Protein AF-A0AAV5HIR1-F1 (afdb_monomer_lite)

pLDDT: mean 91.17, std 4.65, range [59.38, 96.5]

Radius of gyration: 20.29 Å; chains: 1; bounding box: 47×32×54 Å

Foldseek 3Di:
DKKFFCDQPVVPPVQRGHRRIFDWPPPWDADPVGNVFIWTWTDGPNDIDTDTPVRMDDPDPVVVVVVVVVVVVVLVVLLVQLVQFPAWEFAAEPVRQTQFIWGHHPPDPATDTPDRDRVVRVVVVVVCVVSVRDYHYDYNVCRNVD

Secondary structure (DSSP, 8-state):
-EEEESS--TTT-TT--TT-EEEE----EEETTEEEEEEEEEEETTEEEEEEGGGEEE--HHHHHHHHHHHHHHHHHHHHHHHH-SEEEEEE-TTS-EEEEEEE-TT-SSPEEEE-SHHHHHHHHHHHHHHT--EEEEEGGGTT--

Sequence (146 aa):
MKVRLTVDLTSYNPYFTKDAVGESTMHEYHRDNQPWRTYVDVRIEGKTLPVGLEGVECLDEDYIRMKKLEKKIEEKELVRQLKEADTVIHAVGPAGGNKGIYVTYPWEERPELVASDNQKCTEILELCIKKKVKVTQIQYKDLYSR

Structure (mmCIF, N/CA/C/O backbone):
data_AF-A0AAV5HIR1-F1
#
_entry.id   AF-A0AAV5HIR1-F1
#
loop_
_atom_site.group_PDB
_atom_site.id
_atom_site.type_symbol
_atom_site.label_atom_id
_atom_site.label_alt_id
_atom_site.label_comp_id
_atom_site.label_asym_id
_atom_site.label_entity_id
_atom_site.label_seq_id
_atom_site.pdbx_PDB_ins_code
_atom_site.Cartn_x
_atom_site.Cartn_y
_atom_site.Cartn_z
_atom_site.occupancy
_atom_site.B_iso_or_equiv
_atom_site.auth_seq_id
_atom_site.auth_comp_id
_atom_site.auth_asym_id
_atom_site.auth_atom_id
_atom_site.pdbx_PDB_model_num
ATOM 1 N N . MET A 1 1 ? 2.987 1.887 -23.587 1.00 91.31 1 MET A N 1
ATOM 2 C CA . MET A 1 1 ? 3.323 3.087 -22.791 1.00 91.31 1 MET A CA 1
ATOM 3 C C . MET A 1 1 ? 4.825 3.259 -22.756 1.00 91.31 1 MET A C 1
ATOM 5 O O . MET A 1 1 ? 5.536 2.260 -22.719 1.00 91.31 1 MET A O 1
ATOM 9 N N . LYS A 1 2 ? 5.302 4.504 -22.794 1.00 94.06 2 LYS A N 1
ATOM 10 C CA . LYS A 1 2 ? 6.733 4.809 -22.732 1.00 94.06 2 LYS A CA 1
ATOM 11 C C . LYS A 1 2 ? 7.216 4.697 -21.288 1.00 94.06 2 LYS A C 1
ATOM 13 O O . LYS A 1 2 ? 6.572 5.231 -20.386 1.00 94.06 2 LYS A O 1
ATOM 18 N N . VAL A 1 3 ? 8.326 4.007 -21.070 1.00 94.38 3 VAL A N 1
ATOM 19 C CA . VAL A 1 3 ? 8.889 3.779 -19.734 1.00 94.38 3 VAL A CA 1
ATOM 20 C C . VAL A 1 3 ? 10.385 4.059 -19.716 1.00 94.38 3 VAL A C 1
ATOM 22 O O . VAL A 1 3 ? 11.051 3.918 -20.740 1.00 94.38 3 VAL A O 1
ATOM 25 N N . ARG A 1 4 ? 10.907 4.443 -18.554 1.00 95.56 4 ARG A N 1
ATOM 26 C CA . ARG A 1 4 ? 12.330 4.630 -18.273 1.00 95.56 4 ARG A CA 1
ATOM 27 C C . ARG A 1 4 ? 12.779 3.620 -17.224 1.00 95.56 4 ARG A C 1
ATOM 29 O O . ARG A 1 4 ? 12.107 3.446 -16.210 1.00 95.56 4 ARG A O 1
ATOM 36 N N . LEU A 1 5 ? 13.921 2.980 -17.445 1.00 95.19 5 LEU A N 1
ATOM 37 C CA . LEU A 1 5 ? 14.543 2.128 -16.434 1.00 95.19 5 LEU A CA 1
ATOM 38 C C . LEU A 1 5 ? 15.200 2.979 -15.348 1.00 95.19 5 LEU A C 1
ATOM 40 O O . LEU A 1 5 ? 16.009 3.855 -15.643 1.00 95.19 5 LEU A O 1
ATOM 44 N N . THR A 1 6 ? 14.903 2.692 -14.084 1.00 95.25 6 THR A N 1
ATOM 45 C CA . THR A 1 6 ? 15.574 3.326 -12.934 1.00 95.25 6 THR A CA 1
ATOM 46 C C . THR A 1 6 ? 16.764 2.501 -12.430 1.00 95.25 6 THR A C 1
ATOM 48 O O . THR A 1 6 ? 17.580 2.993 -11.645 1.00 95.25 6 THR A O 1
ATOM 51 N N . VAL A 1 7 ? 16.895 1.265 -12.921 1.00 93.06 7 VAL A N 1
ATOM 52 C CA . VAL A 1 7 ? 17.931 0.286 -12.572 1.00 93.06 7 VAL A CA 1
ATOM 53 C C . VAL A 1 7 ? 18.778 -0.087 -13.788 1.00 93.06 7 VAL A C 1
ATOM 55 O O . VAL A 1 7 ? 18.310 -0.016 -14.922 1.00 93.06 7 VAL A O 1
ATOM 58 N N . ASP A 1 8 ? 20.021 -0.500 -13.546 1.00 93.94 8 ASP A N 1
ATOM 59 C CA . ASP A 1 8 ? 20.912 -1.018 -14.586 1.00 93.94 8 ASP A CA 1
ATOM 60 C C . ASP A 1 8 ? 20.805 -2.548 -14.663 1.00 93.94 8 ASP A C 1
ATOM 62 O O . ASP A 1 8 ? 21.009 -3.240 -13.662 1.00 93.94 8 ASP A O 1
ATOM 66 N N . LEU A 1 9 ? 20.470 -3.072 -15.844 1.00 92.56 9 LEU A N 1
ATOM 67 C CA . LEU A 1 9 ? 20.321 -4.505 -16.115 1.00 92.56 9 LEU A CA 1
ATOM 68 C C . LEU A 1 9 ? 21.256 -4.978 -17.238 1.00 92.56 9 LEU A C 1
ATOM 70 O O . LEU A 1 9 ? 21.011 -6.016 -17.859 1.00 92.56 9 LEU A O 1
ATOM 74 N N . THR A 1 10 ? 22.352 -4.255 -17.482 1.00 92.69 10 THR A N 1
ATOM 75 C CA . THR A 1 10 ? 23.345 -4.591 -18.517 1.00 92.69 10 THR A CA 1
ATOM 76 C C . THR A 1 10 ? 23.992 -5.957 -18.328 1.00 92.69 10 THR A C 1
ATOM 78 O O . THR A 1 10 ? 24.376 -6.589 -19.311 1.00 92.69 10 THR A O 1
ATOM 81 N N . SER A 1 11 ? 24.042 -6.462 -17.092 1.00 91.75 11 SER A N 1
ATOM 82 C CA . SER A 1 11 ? 24.480 -7.828 -16.784 1.00 91.75 11 SER A CA 1
ATOM 83 C C . SER A 1 11 ? 23.604 -8.910 -17.427 1.00 91.75 11 SER A C 1
ATOM 85 O O . SER A 1 11 ? 24.081 -10.021 -17.647 1.00 91.75 11 SER A O 1
ATOM 87 N N . TYR A 1 12 ? 22.347 -8.592 -17.752 1.00 89.06 12 TYR A N 1
ATOM 88 C CA . TYR A 1 12 ? 21.413 -9.482 -18.443 1.00 89.06 12 TYR A CA 1
ATOM 89 C C . TYR A 1 12 ? 21.286 -9.148 -19.929 1.00 89.06 12 TYR A C 1
ATOM 91 O O . TYR A 1 12 ? 21.189 -10.052 -20.760 1.00 89.06 12 TYR A O 1
ATOM 99 N N . ASN A 1 13 ? 21.251 -7.859 -20.280 1.00 90.00 13 ASN A N 1
ATOM 100 C CA . ASN A 1 13 ? 21.160 -7.415 -21.666 1.00 90.00 13 ASN A CA 1
ATOM 101 C C . ASN A 1 13 ? 21.761 -6.009 -21.840 1.00 90.00 13 ASN A C 1
ATOM 103 O O . ASN A 1 13 ? 21.311 -5.082 -21.166 1.00 90.00 13 ASN A O 1
ATOM 107 N N . PRO A 1 14 ? 22.702 -5.809 -22.783 1.00 92.44 14 PRO A N 1
ATOM 108 C CA . PRO A 1 14 ? 23.402 -4.534 -22.956 1.00 92.44 14 PRO A CA 1
ATOM 109 C C . PRO A 1 14 ? 22.491 -3.353 -23.325 1.00 92.44 14 PRO A C 1
ATOM 111 O O . PRO A 1 14 ? 22.881 -2.213 -23.106 1.00 92.44 14 PRO A O 1
ATOM 114 N N . TYR A 1 15 ? 21.287 -3.595 -23.858 1.00 90.50 15 TYR A N 1
ATOM 115 C CA . TYR A 1 15 ? 20.332 -2.532 -24.198 1.00 90.50 15 TYR A CA 1
ATOM 116 C C . TYR A 1 15 ? 19.540 -2.001 -22.992 1.00 90.50 15 TYR A C 1
ATOM 118 O O . TYR A 1 15 ? 18.861 -0.986 -23.104 1.00 90.50 15 TYR A O 1
ATOM 126 N N . PHE A 1 16 ? 19.610 -2.668 -21.837 1.00 94.00 16 PHE A N 1
ATOM 127 C CA . PHE A 1 16 ? 18.849 -2.319 -20.634 1.00 94.00 16 PHE A CA 1
ATOM 128 C C . PHE A 1 16 ? 19.732 -1.580 -19.625 1.00 94.00 16 PHE A C 1
ATOM 130 O O . PHE A 1 16 ? 19.894 -1.996 -18.477 1.00 94.00 16 PHE A O 1
ATOM 137 N N . THR A 1 17 ? 20.336 -0.481 -20.072 1.00 94.44 17 THR A N 1
ATOM 138 C CA . THR A 1 17 ? 21.088 0.424 -19.199 1.00 94.44 17 THR A CA 1
ATOM 139 C C . THR A 1 17 ? 20.137 1.213 -18.308 1.00 94.44 17 THR A C 1
ATOM 141 O O . THR A 1 17 ? 18.974 1.439 -18.657 1.00 94.44 17 THR A O 1
ATOM 144 N N . LYS A 1 18 ? 20.641 1.710 -17.178 1.00 94.81 18 LYS A N 1
ATOM 145 C CA . LYS A 1 18 ? 19.906 2.719 -16.411 1.00 94.81 18 LYS A CA 1
ATOM 146 C C . LYS A 1 18 ? 19.541 3.906 -17.315 1.00 94.81 18 LYS A C 1
ATOM 148 O O . LYS A 1 18 ? 20.293 4.245 -18.227 1.00 94.81 18 LYS A O 1
ATOM 153 N N . ASP A 1 19 ? 18.371 4.492 -17.083 1.00 95.50 19 ASP A N 1
ATOM 154 C CA . ASP A 1 19 ? 17.783 5.589 -17.857 1.00 95.50 19 ASP A CA 1
ATOM 155 C C . ASP A 1 19 ? 17.418 5.241 -19.311 1.00 95.50 19 ASP A C 1
ATOM 157 O O . ASP A 1 19 ? 16.889 6.096 -20.027 1.00 95.50 19 ASP A O 1
ATOM 161 N N . ALA A 1 20 ? 17.618 3.989 -19.747 1.00 94.94 20 ALA A N 1
ATOM 162 C CA . ALA A 1 20 ? 17.155 3.544 -21.052 1.00 94.94 20 ALA A CA 1
ATOM 163 C C . ALA A 1 20 ? 15.632 3.651 -21.139 1.00 94.94 20 ALA A C 1
ATOM 165 O O . ALA A 1 20 ? 14.895 3.373 -20.186 1.00 94.94 20 ALA A O 1
ATOM 166 N N . VAL A 1 21 ? 15.172 4.065 -22.313 1.00 95.56 21 VAL A N 1
ATOM 167 C CA . VAL A 1 21 ? 13.766 4.320 -22.582 1.00 95.56 21 VAL A CA 1
ATOM 168 C C . VAL A 1 21 ? 13.235 3.241 -23.506 1.00 95.56 21 VAL A C 1
ATOM 170 O O . VAL A 1 21 ? 13.806 2.975 -24.560 1.00 95.56 21 VAL A O 1
ATOM 173 N N . GLY A 1 22 ? 12.121 2.644 -23.107 1.00 94.12 22 GLY A N 1
ATOM 174 C CA . GLY A 1 22 ? 11.471 1.573 -23.839 1.00 94.12 22 GLY A CA 1
ATOM 175 C C . GLY A 1 22 ? 9.961 1.684 -23.813 1.00 94.12 22 GLY A C 1
ATOM 176 O O . GLY A 1 22 ? 9.377 2.719 -23.478 1.00 94.12 22 GLY A O 1
ATOM 177 N N . GLU A 1 23 ? 9.330 0.568 -24.140 1.00 95.12 23 GLU A N 1
ATOM 178 C CA . GLU A 1 23 ? 7.888 0.408 -24.142 1.00 95.12 23 GLU A CA 1
ATOM 179 C C . GLU A 1 23 ? 7.471 -0.691 -23.168 1.00 95.12 23 GLU A C 1
ATOM 181 O O . GLU A 1 23 ? 8.095 -1.745 -23.090 1.00 95.12 23 GLU A O 1
ATOM 186 N N . SER A 1 24 ? 6.381 -0.470 -22.446 1.00 93.69 24 SER A N 1
ATOM 187 C CA . SER A 1 24 ? 5.728 -1.493 -21.634 1.00 93.69 24 SER A CA 1
ATOM 188 C C . SER A 1 24 ? 4.214 -1.364 -21.741 1.00 93.69 24 SER A C 1
ATOM 190 O O . SER A 1 24 ? 3.674 -0.275 -21.966 1.00 93.69 24 SER A O 1
ATOM 192 N N . THR A 1 25 ? 3.511 -2.479 -21.569 1.00 88.00 25 THR A N 1
ATOM 193 C CA . THR A 1 25 ? 2.060 -2.494 -21.345 1.00 88.00 25 THR A CA 1
ATOM 194 C C . THR A 1 25 ? 1.698 -2.139 -19.905 1.00 88.00 25 THR A C 1
ATOM 196 O O . THR A 1 25 ? 0.517 -1.977 -19.622 1.00 88.00 25 THR A O 1
ATOM 199 N N . MET A 1 26 ? 2.689 -2.014 -19.007 1.00 90.06 26 MET A N 1
ATOM 200 C CA . MET A 1 26 ? 2.512 -1.859 -17.556 1.00 90.06 26 MET A CA 1
ATOM 201 C C . MET A 1 26 ? 1.552 -2.894 -16.951 1.00 90.06 26 MET A C 1
ATOM 203 O O . MET A 1 26 ? 0.904 -2.638 -15.941 1.00 90.06 26 MET A O 1
ATOM 207 N N . HIS A 1 27 ? 1.443 -4.067 -17.577 1.00 90.81 27 HIS A N 1
ATOM 208 C CA . HIS A 1 27 ? 0.677 -5.169 -17.022 1.00 90.81 27 HIS A CA 1
ATOM 209 C C . HIS A 1 27 ? 1.498 -5.821 -15.910 1.00 90.81 27 HIS A C 1
ATOM 211 O O . HIS A 1 27 ? 2.482 -6.509 -16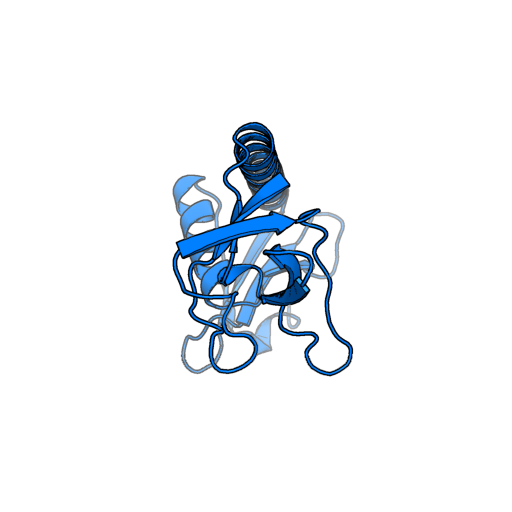.181 1.00 90.81 27 HIS A O 1
ATOM 217 N N . GLU A 1 28 ? 1.116 -5.534 -14.669 1.00 92.06 28 GLU A N 1
ATOM 218 C CA . GLU A 1 28 ? 1.755 -6.051 -13.464 1.00 92.06 28 GLU A CA 1
ATOM 219 C C . GLU A 1 28 ? 1.484 -7.553 -13.312 1.00 92.06 28 GLU A C 1
ATOM 221 O O . GLU A 1 28 ? 0.337 -7.995 -13.386 1.00 92.06 28 GLU A O 1
ATOM 226 N N . TYR A 1 29 ? 2.534 -8.344 -13.083 1.00 91.69 29 TYR A N 1
ATOM 227 C CA . TYR A 1 29 ? 2.407 -9.780 -12.843 1.00 91.69 29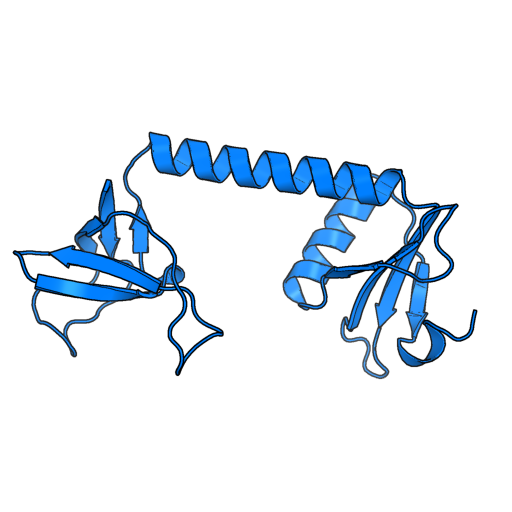 TYR A CA 1
ATOM 228 C C . TYR A 1 29 ? 3.407 -10.294 -11.804 1.00 91.69 29 TYR A C 1
ATOM 230 O O . TYR A 1 29 ? 4.462 -9.704 -11.566 1.00 91.69 29 TYR A O 1
ATOM 238 N N . HIS A 1 30 ? 3.083 -11.436 -11.201 1.00 91.12 30 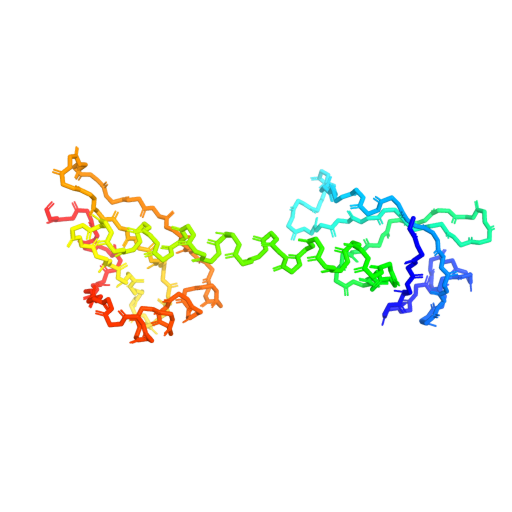HIS A N 1
ATOM 239 C CA . HIS A 1 30 ? 3.971 -12.168 -10.301 1.00 91.12 30 HIS A CA 1
ATOM 240 C C . HIS A 1 30 ? 4.535 -13.403 -10.998 1.00 91.12 30 HIS A C 1
ATOM 242 O O . HIS A 1 30 ? 3.893 -13.994 -11.864 1.00 91.12 30 HIS A O 1
ATOM 248 N N . ARG A 1 31 ? 5.749 -13.800 -10.616 1.00 86.75 31 ARG A N 1
ATOM 249 C CA . ARG A 1 31 ? 6.386 -15.030 -11.102 1.00 86.75 31 ARG A CA 1
ATOM 250 C C . ARG A 1 31 ? 6.245 -16.120 -10.059 1.00 86.75 31 ARG A C 1
ATOM 252 O O . ARG A 1 31 ? 6.456 -15.850 -8.879 1.00 86.75 31 ARG A O 1
ATOM 259 N N . ASP A 1 32 ? 6.007 -17.350 -10.499 1.00 83.44 32 ASP A N 1
ATOM 260 C CA . ASP A 1 32 ? 5.808 -18.500 -9.606 1.00 83.44 32 ASP A CA 1
ATOM 261 C C . ASP A 1 32 ? 6.966 -18.701 -8.615 1.00 83.44 32 ASP A C 1
ATOM 263 O O . ASP A 1 32 ? 6.757 -19.048 -7.456 1.00 83.44 32 ASP A O 1
ATOM 267 N N . ASN A 1 33 ? 8.202 -18.434 -9.047 1.00 83.69 33 ASN A N 1
ATOM 268 C CA . ASN A 1 33 ? 9.404 -18.568 -8.222 1.00 83.69 33 ASN A CA 1
ATOM 269 C C . ASN A 1 33 ? 9.749 -17.318 -7.391 1.00 83.69 33 ASN A C 1
ATOM 271 O O . ASN A 1 33 ? 10.699 -17.364 -6.609 1.00 83.69 33 ASN A O 1
ATOM 275 N N . GLN A 1 34 ? 9.027 -16.206 -7.567 1.00 81.25 34 GLN A N 1
ATOM 276 C CA . GLN A 1 34 ? 9.239 -14.936 -6.861 1.00 81.25 34 GLN A CA 1
ATOM 277 C C . GLN A 1 34 ? 7.909 -14.184 -6.640 1.00 81.25 34 GLN A C 1
ATOM 279 O O . GLN A 1 34 ? 7.755 -13.052 -7.108 1.00 81.25 34 GLN A O 1
ATOM 284 N N . PRO A 1 35 ? 6.938 -14.769 -5.912 1.00 81.19 35 PRO A N 1
ATOM 285 C CA . PRO A 1 35 ? 5.606 -14.180 -5.744 1.00 81.19 35 PRO A CA 1
ATOM 286 C C . PRO A 1 35 ? 5.603 -12.878 -4.930 1.00 81.19 35 PRO A C 1
ATOM 288 O O . PRO A 1 35 ? 4.658 -12.105 -5.000 1.00 81.19 35 PRO A O 1
ATOM 291 N N . TRP A 1 36 ? 6.666 -12.604 -4.170 1.00 80.31 36 TRP A N 1
ATOM 292 C CA . TRP A 1 36 ? 6.814 -11.376 -3.380 1.00 80.31 36 TRP A CA 1
ATOM 293 C C . TRP A 1 36 ? 7.305 -10.167 -4.196 1.00 80.31 36 TRP A C 1
ATOM 295 O O . TRP A 1 36 ? 7.503 -9.097 -3.624 1.00 80.31 36 TRP A O 1
ATOM 305 N N . ARG A 1 37 ? 7.554 -10.321 -5.504 1.00 83.31 37 ARG A N 1
ATOM 306 C CA . ARG A 1 37 ? 7.934 -9.224 -6.407 1.00 83.31 37 ARG A CA 1
ATOM 307 C C . ARG A 1 37 ? 6.930 -9.085 -7.539 1.00 83.31 37 ARG A C 1
ATOM 309 O O . ARG A 1 37 ? 6.480 -10.085 -8.098 1.00 83.31 37 ARG A O 1
ATOM 316 N N . THR A 1 38 ? 6.619 -7.842 -7.880 1.00 90.81 38 THR A N 1
ATOM 317 C CA . THR A 1 38 ? 5.776 -7.490 -9.023 1.00 90.81 38 THR A CA 1
ATOM 318 C C . THR A 1 38 ? 6.666 -7.120 -10.197 1.00 90.81 38 THR A C 1
ATOM 320 O O . THR A 1 38 ? 7.609 -6.348 -10.039 1.00 90.81 38 THR A O 1
ATOM 323 N N . TYR A 1 39 ? 6.368 -7.664 -11.368 1.00 93.12 39 TYR A N 1
ATOM 324 C CA . TYR A 1 39 ? 7.114 -7.454 -12.599 1.00 93.12 39 TYR A CA 1
ATOM 325 C C . TYR A 1 39 ? 6.250 -6.787 -13.660 1.00 93.12 39 TYR A C 1
ATOM 327 O O . TYR A 1 39 ? 5.032 -6.947 -13.681 1.00 93.12 39 TYR A O 1
ATOM 335 N N . VAL A 1 40 ? 6.911 -6.082 -14.571 1.00 94.56 40 VAL A N 1
ATOM 336 C CA . VAL A 1 40 ? 6.357 -5.629 -15.846 1.00 94.56 40 VAL A CA 1
ATOM 337 C C . VAL A 1 40 ? 7.326 -6.000 -16.962 1.00 94.56 40 VAL A C 1
ATOM 339 O O . VAL A 1 40 ? 8.545 -5.998 -16.774 1.00 94.56 40 VAL A O 1
ATOM 342 N N . ASP A 1 41 ? 6.799 -6.311 -18.140 1.00 95.56 41 ASP A N 1
ATOM 343 C CA . ASP A 1 41 ? 7.641 -6.564 -19.306 1.00 95.56 41 ASP A CA 1
ATOM 344 C C . ASP A 1 41 ? 8.013 -5.242 -19.979 1.00 95.56 41 ASP A C 1
ATOM 346 O O . ASP A 1 41 ? 7.142 -4.452 -20.355 1.00 95.56 41 ASP A O 1
ATOM 350 N N . VAL A 1 42 ? 9.314 -5.002 -20.136 1.00 95.56 42 VAL A N 1
ATOM 351 C CA . VAL A 1 42 ? 9.869 -3.811 -20.784 1.00 95.56 42 VAL A CA 1
ATOM 352 C C . VAL A 1 42 ? 10.550 -4.219 -22.080 1.00 95.56 42 VAL A C 1
ATOM 354 O O . VAL A 1 42 ? 11.396 -5.114 -22.097 1.00 95.56 42 VAL A O 1
ATOM 357 N N . ARG A 1 43 ? 10.195 -3.544 -23.171 1.00 96.12 43 ARG A N 1
ATOM 358 C CA . ARG A 1 43 ? 10.766 -3.729 -24.499 1.00 96.12 43 ARG A CA 1
ATOM 359 C C . ARG A 1 43 ? 11.673 -2.559 -24.866 1.00 96.12 43 ARG A C 1
ATOM 361 O O . ARG A 1 43 ? 11.216 -1.421 -24.914 1.00 96.12 43 ARG A O 1
ATOM 368 N N . ILE A 1 44 ? 12.932 -2.849 -25.174 1.00 94.75 44 ILE A N 1
ATOM 369 C CA . ILE A 1 44 ? 13.936 -1.890 -25.659 1.00 94.75 44 ILE A CA 1
ATOM 370 C C . ILE A 1 44 ? 14.633 -2.531 -26.860 1.00 94.75 44 ILE A C 1
ATOM 372 O O . ILE A 1 44 ? 15.033 -3.692 -26.783 1.00 94.75 44 ILE A O 1
ATOM 376 N N . GLU A 1 45 ? 14.736 -1.813 -27.984 1.00 90.06 45 GLU A N 1
ATOM 377 C CA . GLU A 1 45 ? 15.411 -2.296 -29.207 1.00 90.06 45 GLU A CA 1
ATOM 378 C C . GLU A 1 45 ? 14.934 -3.698 -29.663 1.00 90.06 45 GLU A C 1
ATOM 380 O O . GLU A 1 45 ? 15.711 -4.582 -30.025 1.00 90.06 45 GLU A O 1
ATOM 385 N N . GLY A 1 46 ? 13.623 -3.958 -29.568 1.00 89.25 46 GLY A N 1
ATOM 386 C CA . GLY A 1 46 ? 13.014 -5.246 -29.935 1.00 89.25 46 GLY A CA 1
ATOM 387 C C . GLY A 1 46 ? 13.290 -6.408 -28.967 1.00 89.25 46 GLY A C 1
ATOM 388 O O . GLY A 1 46 ? 12.733 -7.494 -29.138 1.00 89.25 46 GLY A O 1
ATOM 389 N N . LYS A 1 47 ? 14.097 -6.205 -27.920 1.00 92.50 47 LYS A N 1
ATOM 390 C CA . LYS A 1 47 ? 14.320 -7.169 -26.835 1.00 92.50 47 LYS A CA 1
ATOM 391 C C . LYS A 1 47 ? 13.359 -6.881 -25.691 1.00 92.50 47 LYS A C 1
ATOM 393 O O . LYS A 1 47 ? 13.144 -5.727 -25.352 1.00 92.50 47 LYS A O 1
ATOM 398 N N . THR A 1 48 ? 12.783 -7.925 -25.100 1.00 94.25 48 THR A N 1
ATOM 399 C CA . THR A 1 48 ? 11.864 -7.797 -23.958 1.00 94.25 48 THR A CA 1
ATOM 400 C C . THR A 1 48 ? 12.499 -8.436 -22.733 1.00 94.25 48 THR A C 1
ATOM 402 O O . THR A 1 48 ? 12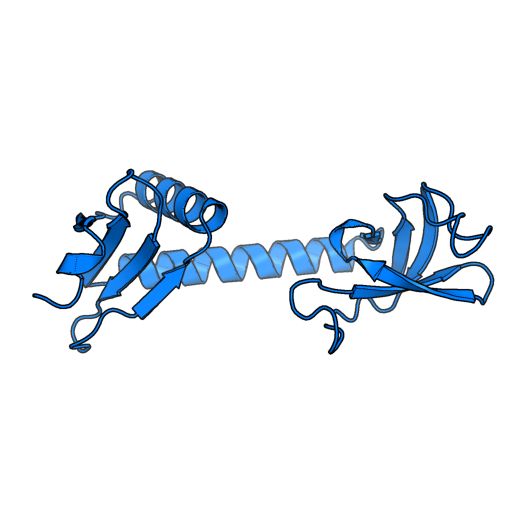.957 -9.575 -22.825 1.00 94.25 48 THR A O 1
ATOM 405 N N . LEU A 1 49 ? 12.530 -7.717 -21.611 1.00 93.00 49 LEU A N 1
ATOM 406 C CA . LEU A 1 49 ? 12.930 -8.261 -20.321 1.00 93.00 49 LEU A CA 1
ATOM 407 C C . LEU A 1 49 ? 11.882 -7.974 -19.247 1.00 93.00 49 LEU A C 1
ATOM 409 O O . LEU A 1 49 ? 11.272 -6.904 -19.245 1.00 93.00 49 LEU A O 1
ATOM 413 N N . PRO A 1 50 ? 11.732 -8.901 -18.295 1.00 93.19 50 PRO A N 1
ATOM 414 C CA . PRO A 1 50 ? 10.999 -8.649 -17.069 1.00 93.19 50 PRO A CA 1
ATOM 415 C C . PRO A 1 50 ? 11.785 -7.704 -16.165 1.00 93.19 50 PRO A C 1
ATOM 417 O O . PRO A 1 50 ? 12.942 -7.965 -15.830 1.00 93.19 50 PRO A O 1
ATOM 420 N N . VAL A 1 51 ? 11.150 -6.632 -15.719 1.00 92.81 51 VAL A N 1
ATOM 421 C CA . VAL A 1 51 ? 11.745 -5.682 -14.779 1.00 92.81 51 VAL A CA 1
ATOM 422 C C . VAL A 1 51 ? 10.826 -5.565 -13.575 1.00 92.81 51 VAL A C 1
ATOM 424 O O . VAL A 1 51 ? 9.606 -5.546 -13.733 1.00 92.81 51 VAL A O 1
ATOM 427 N N . GLY A 1 52 ? 11.398 -5.549 -12.369 1.00 92.00 52 GLY A N 1
ATOM 428 C CA . GLY A 1 52 ? 10.619 -5.278 -11.160 1.00 92.00 52 GLY A CA 1
ATOM 429 C C . GLY A 1 52 ? 9.915 -3.931 -11.305 1.00 92.00 52 GLY A C 1
ATOM 430 O O . GLY A 1 52 ? 10.511 -2.993 -11.834 1.00 92.00 52 GLY A O 1
ATOM 431 N N . LEU A 1 53 ? 8.656 -3.833 -10.883 1.00 91.19 53 LEU A N 1
ATOM 432 C CA . LEU A 1 53 ? 7.852 -2.617 -11.028 1.00 91.19 53 LEU A CA 1
ATOM 433 C C . LEU A 1 53 ? 8.553 -1.396 -10.404 1.00 91.19 53 LEU A C 1
ATOM 435 O O . LEU A 1 53 ? 8.493 -0.300 -10.948 1.00 91.19 53 LEU A O 1
ATOM 439 N N . GLU A 1 54 ? 9.290 -1.598 -9.311 1.00 88.06 54 GLU A N 1
ATOM 440 C CA . GLU A 1 54 ? 10.122 -0.593 -8.643 1.00 88.06 54 GLU A CA 1
ATOM 441 C C . GLU A 1 54 ? 11.294 -0.072 -9.498 1.00 88.06 54 GLU A C 1
ATOM 443 O O . GLU A 1 54 ? 11.805 1.026 -9.271 1.00 88.06 54 GLU A O 1
ATOM 448 N N . GLY A 1 55 ? 11.723 -0.864 -10.481 1.00 90.94 55 GLY A N 1
ATOM 449 C CA . GLY A 1 55 ? 12.811 -0.573 -11.413 1.00 90.94 55 GLY A CA 1
ATOM 450 C C . GLY A 1 55 ? 12.371 0.169 -12.678 1.00 90.94 55 GLY A C 1
ATOM 451 O O . GLY A 1 55 ? 13.193 0.390 -13.572 1.00 90.94 55 GLY A O 1
ATOM 452 N N . VAL A 1 56 ? 11.085 0.517 -12.786 1.00 93.00 56 VAL A N 1
ATOM 453 C CA . VAL A 1 56 ? 10.489 1.112 -13.984 1.00 93.00 56 VAL A CA 1
ATOM 454 C C . VAL A 1 56 ? 9.706 2.364 -13.622 1.00 93.00 56 VAL A C 1
ATOM 456 O O . VAL A 1 56 ? 8.827 2.359 -12.767 1.00 93.00 56 VAL A O 1
ATOM 459 N N . GLU A 1 57 ? 9.978 3.443 -14.339 1.00 92.56 57 GLU A N 1
ATOM 460 C CA . GLU A 1 57 ? 9.207 4.674 -14.267 1.00 92.56 57 GLU A CA 1
ATOM 461 C C . GLU A 1 57 ? 8.386 4.839 -15.544 1.00 92.56 57 GLU A C 1
ATOM 463 O O . GLU A 1 57 ? 8.927 4.918 -16.649 1.00 92.56 57 GLU A O 1
ATOM 468 N N . CYS A 1 58 ? 7.063 4.893 -15.410 1.00 91.25 58 CYS A N 1
ATOM 469 C CA . CYS A 1 58 ? 6.200 5.203 -16.541 1.00 91.25 58 CYS A CA 1
ATOM 470 C C . CYS A 1 58 ? 6.285 6.697 -16.863 1.00 91.25 58 CYS A C 1
ATOM 472 O O . CYS A 1 58 ? 6.160 7.522 -15.964 1.00 91.25 58 CYS A O 1
ATOM 474 N N . LEU A 1 59 ? 6.477 7.037 -18.138 1.00 92.38 59 LEU A N 1
ATOM 475 C CA . LEU A 1 59 ? 6.540 8.421 -18.621 1.00 92.38 59 LEU A CA 1
ATOM 476 C C . LEU A 1 59 ? 5.211 8.893 -19.230 1.00 92.38 59 LEU A C 1
ATOM 478 O O . LEU A 1 59 ? 5.126 10.004 -19.744 1.00 92.38 59 LEU A O 1
ATOM 482 N N . ASP A 1 60 ? 4.192 8.037 -19.221 1.00 88.81 60 ASP A N 1
ATOM 483 C CA . ASP A 1 60 ? 2.864 8.348 -19.734 1.00 88.81 60 ASP A CA 1
ATOM 484 C C . ASP A 1 60 ? 2.066 9.134 -18.681 1.00 88.81 60 ASP A C 1
ATOM 486 O O . ASP A 1 60 ? 1.755 8.624 -17.600 1.00 88.81 60 ASP A O 1
ATOM 490 N N . GLU A 1 61 ? 1.766 10.401 -18.977 1.00 88.75 61 GLU A N 1
ATOM 491 C CA . GLU A 1 61 ? 1.081 11.301 -18.044 1.00 88.75 61 GLU A CA 1
ATOM 492 C C . GLU A 1 61 ? -0.317 10.810 -17.664 1.00 88.75 61 GLU A C 1
ATOM 494 O O . GLU A 1 61 ? -0.737 10.997 -16.518 1.00 88.75 61 GLU A O 1
ATOM 499 N N . ASP A 1 62 ? -1.032 10.165 -18.586 1.00 86.81 62 ASP A N 1
ATOM 500 C CA . ASP A 1 62 ? -2.375 9.659 -18.328 1.00 86.81 62 ASP A CA 1
ATOM 501 C C . ASP A 1 62 ? -2.327 8.422 -17.439 1.00 86.81 62 ASP A C 1
ATOM 503 O O . ASP A 1 62 ? -3.093 8.342 -16.474 1.00 86.81 62 ASP A O 1
ATOM 507 N N . TYR A 1 63 ? -1.360 7.528 -17.655 1.00 85.50 63 TYR A N 1
ATOM 508 C CA . TYR A 1 63 ? -1.103 6.420 -16.734 1.00 85.50 63 TYR A CA 1
ATOM 509 C C . TYR A 1 63 ? -0.730 6.918 -15.330 1.00 85.50 63 TYR A C 1
ATOM 511 O O . TYR A 1 63 ? -1.301 6.468 -14.333 1.00 85.50 63 TYR A O 1
ATOM 519 N N . ILE A 1 64 ? 0.178 7.898 -15.229 1.00 86.94 64 ILE A N 1
ATOM 520 C CA . ILE A 1 64 ? 0.565 8.507 -13.946 1.00 86.94 64 ILE A CA 1
ATOM 521 C C . ILE A 1 64 ? -0.659 9.125 -13.255 1.00 86.94 64 ILE A C 1
ATOM 523 O O . ILE A 1 64 ? -0.848 8.971 -12.043 1.00 86.94 64 ILE A O 1
ATOM 527 N N . ARG A 1 65 ? -1.494 9.850 -14.006 1.00 88.62 65 ARG A N 1
ATOM 528 C CA . ARG A 1 65 ? -2.713 10.491 -13.497 1.00 88.62 65 ARG A CA 1
ATOM 529 C C . ARG A 1 65 ? -3.715 9.454 -13.000 1.00 88.62 65 ARG A C 1
ATOM 531 O O . ARG A 1 65 ? -4.261 9.631 -11.911 1.00 88.62 65 ARG A O 1
ATOM 538 N N . MET A 1 66 ? -3.917 8.381 -13.759 1.00 89.50 66 MET A N 1
ATOM 539 C CA . MET A 1 66 ? -4.790 7.264 -13.411 1.00 89.50 66 MET A CA 1
ATOM 540 C C . MET A 1 66 ? -4.313 6.569 -12.134 1.00 89.50 66 MET A C 1
ATOM 542 O O . MET A 1 66 ? -5.085 6.476 -11.188 1.00 89.50 66 MET A O 1
ATOM 546 N N . LYS A 1 67 ? -3.028 6.208 -12.025 1.00 85.50 67 LYS A N 1
ATOM 547 C CA . LYS A 1 67 ? -2.461 5.598 -10.806 1.00 85.50 67 LYS A CA 1
ATOM 548 C C . LYS A 1 67 ? -2.582 6.505 -9.578 1.00 85.50 67 LYS A C 1
ATOM 550 O O . LYS A 1 67 ? -2.892 6.050 -8.479 1.00 85.50 67 LYS A O 1
ATOM 555 N N . LYS A 1 68 ? -2.399 7.821 -9.749 1.00 89.31 68 LYS A N 1
ATOM 556 C CA . LYS A 1 68 ? -2.660 8.805 -8.680 1.00 89.31 68 LYS A CA 1
ATOM 557 C C . LYS A 1 68 ? -4.136 8.850 -8.283 1.00 89.31 68 LYS A C 1
ATOM 559 O O . LYS A 1 68 ? -4.433 9.104 -7.116 1.00 89.31 68 LYS A O 1
ATOM 564 N N . LEU A 1 69 ? -5.052 8.673 -9.233 1.00 91.62 69 LEU A N 1
ATOM 565 C CA . LEU A 1 69 ? -6.486 8.629 -8.966 1.00 91.62 69 LEU A CA 1
ATOM 566 C C . LEU A 1 69 ? -6.877 7.332 -8.248 1.00 91.62 69 LEU A C 1
ATOM 568 O O . LEU A 1 69 ? -7.573 7.420 -7.243 1.00 91.62 69 LEU A O 1
ATOM 572 N N . GLU A 1 70 ? -6.378 6.179 -8.698 1.00 88.44 70 GLU A N 1
ATOM 573 C CA . GLU A 1 70 ? -6.543 4.873 -8.039 1.00 88.44 70 GLU A CA 1
ATOM 574 C C . GLU A 1 70 ? -6.117 4.957 -6.572 1.00 88.44 70 GLU A C 1
ATOM 576 O O . GLU A 1 70 ? -6.939 4.752 -5.683 1.00 88.44 70 GLU A O 1
ATOM 581 N N . LYS A 1 71 ? -4.893 5.432 -6.304 1.00 88.56 71 LYS A N 1
ATOM 582 C CA . LYS A 1 71 ? -4.392 5.610 -4.933 1.00 88.56 71 LYS A CA 1
ATOM 583 C C . LYS A 1 71 ? -5.278 6.533 -4.086 1.00 88.56 71 LYS A C 1
ATOM 585 O O . LYS A 1 71 ? -5.474 6.301 -2.896 1.00 88.56 71 LYS A O 1
ATOM 590 N N . LYS A 1 72 ? -5.835 7.596 -4.680 1.00 90.50 72 LYS A N 1
ATOM 591 C CA . LYS A 1 72 ? -6.774 8.495 -3.983 1.00 90.50 72 LYS A CA 1
ATOM 592 C C . LYS A 1 72 ? -8.111 7.822 -3.676 1.00 90.50 72 LYS A C 1
ATOM 594 O O . LYS A 1 72 ? -8.729 8.173 -2.674 1.00 90.50 72 LYS A O 1
ATOM 599 N N . ILE A 1 73 ? -8.592 6.942 -4.551 1.00 91.12 73 ILE A N 1
ATOM 600 C CA . ILE A 1 73 ? -9.822 6.175 -4.333 1.00 91.12 73 ILE A CA 1
ATOM 601 C C . ILE A 1 73 ? -9.590 5.162 -3.211 1.00 91.12 73 ILE A C 1
ATOM 603 O O . ILE A 1 73 ? -10.371 5.143 -2.265 1.00 91.12 73 ILE A O 1
ATOM 607 N N . GLU A 1 74 ? -8.482 4.421 -3.258 1.00 89.12 74 GLU A N 1
ATOM 608 C CA . GLU A 1 74 ? -8.077 3.479 -2.208 1.00 89.12 74 GLU A CA 1
ATOM 609 C C . GLU A 1 74 ? -7.950 4.163 -0.841 1.00 89.12 74 GLU A C 1
ATOM 611 O O . GLU A 1 74 ? -8.527 3.697 0.138 1.00 89.12 74 GLU A O 1
ATOM 616 N N . GLU A 1 75 ? -7.272 5.317 -0.762 1.00 89.38 75 GLU A N 1
ATOM 617 C CA . GLU A 1 75 ? -7.154 6.069 0.496 1.00 89.38 75 GLU A CA 1
ATOM 618 C C . GLU A 1 75 ? -8.527 6.526 1.010 1.00 89.38 75 GLU A C 1
ATOM 620 O O . GLU A 1 75 ? -8.805 6.447 2.206 1.00 89.38 75 GLU A O 1
ATOM 625 N N . LYS A 1 76 ? -9.410 7.008 0.125 1.00 90.75 76 LYS A N 1
ATOM 626 C CA . LYS A 1 76 ? -10.764 7.424 0.519 1.00 90.75 76 LYS A CA 1
ATOM 627 C C . LYS A 1 76 ? -11.579 6.259 1.065 1.00 90.75 76 LYS A C 1
ATOM 629 O O . LYS A 1 76 ? -12.272 6.446 2.063 1.00 90.75 76 LYS A O 1
ATOM 634 N N . GLU A 1 77 ? -11.495 5.104 0.419 1.00 91.81 77 GLU A N 1
ATOM 635 C CA . GLU A 1 77 ? -12.208 3.903 0.835 1.00 91.81 77 GLU A CA 1
ATOM 636 C C . GLU A 1 77 ? -11.683 3.386 2.177 1.00 91.81 77 GLU A C 1
ATOM 638 O O . GLU A 1 77 ? -12.468 3.141 3.089 1.00 91.81 77 GLU A O 1
ATOM 643 N N . LEU A 1 78 ? -10.363 3.367 2.370 1.00 92.75 78 LEU A N 1
ATOM 644 C CA . LEU A 1 78 ? -9.758 3.047 3.661 1.00 92.75 78 LEU A CA 1
ATOM 645 C C . LEU A 1 78 ? -10.222 4.010 4.767 1.00 92.75 78 LEU A C 1
ATOM 647 O O . LEU A 1 78 ? -10.591 3.583 5.857 1.00 92.75 78 LEU A O 1
ATOM 651 N N . VAL A 1 79 ? -10.246 5.323 4.508 1.00 92.25 79 VAL A N 1
ATOM 652 C CA . VAL A 1 79 ? -10.743 6.307 5.489 1.00 92.25 79 VAL A CA 1
ATOM 653 C C . VAL A 1 79 ? -12.220 6.087 5.811 1.00 92.25 79 VAL A C 1
ATOM 655 O O . VAL A 1 79 ? -12.626 6.330 6.947 1.00 92.25 79 VAL A O 1
ATOM 658 N N . ARG A 1 80 ? -13.027 5.677 4.827 1.00 92.19 80 ARG A N 1
ATOM 659 C CA . ARG A 1 80 ? -14.440 5.345 5.030 1.00 92.19 80 ARG A CA 1
ATOM 660 C C . ARG A 1 80 ? -14.570 4.148 5.971 1.00 92.19 80 ARG A C 1
ATOM 662 O O . ARG A 1 80 ? -15.196 4.291 7.015 1.00 92.19 80 ARG A O 1
ATOM 669 N N . GLN A 1 81 ? -13.885 3.049 5.664 1.00 91.25 81 GLN A N 1
ATOM 670 C CA . GLN A 1 81 ? -13.840 1.837 6.490 1.00 91.25 81 GLN A CA 1
ATOM 671 C C . GLN A 1 81 ? -13.416 2.137 7.933 1.00 91.25 81 GLN A C 1
ATOM 673 O O . GLN A 1 81 ? -14.126 1.806 8.876 1.00 91.25 81 GLN A O 1
ATOM 678 N N . LEU A 1 82 ? -12.318 2.877 8.118 1.00 94.19 82 LEU A N 1
ATOM 679 C CA . LEU A 1 82 ? -11.812 3.251 9.446 1.00 94.19 82 LEU A CA 1
ATOM 680 C C . LEU A 1 82 ? -12.784 4.119 10.263 1.00 94.19 82 LEU A C 1
ATOM 682 O O . LEU A 1 82 ? -12.689 4.146 11.486 1.00 94.19 82 LEU A O 1
ATOM 686 N N . LYS A 1 83 ? -13.674 4.873 9.607 1.00 90.88 83 LYS A N 1
ATOM 687 C CA . LYS A 1 83 ? -14.686 5.705 10.276 1.00 90.88 83 LYS A CA 1
ATOM 688 C C . LYS A 1 83 ? -15.986 4.963 10.562 1.00 90.88 83 LYS A C 1
ATOM 690 O O . LYS A 1 83 ? -16.682 5.341 11.497 1.00 90.88 83 LYS A O 1
ATOM 695 N N . GLU A 1 84 ? -16.337 4.000 9.718 1.00 92.06 84 GLU A N 1
ATOM 696 C CA . GLU A 1 84 ? -17.518 3.148 9.884 1.00 92.06 84 GLU A CA 1
ATOM 697 C C . GLU A 1 84 ? -17.266 2.014 10.888 1.00 92.06 84 GLU A C 1
ATOM 699 O O . GLU A 1 84 ? -18.214 1.506 11.484 1.00 92.06 84 GLU A O 1
ATOM 704 N N . ALA A 1 85 ? -16.000 1.646 11.101 1.00 93.25 85 ALA A N 1
ATOM 705 C CA . ALA A 1 85 ? -15.594 0.708 12.134 1.00 93.25 85 ALA A CA 1
ATOM 706 C C . ALA A 1 85 ? -15.997 1.209 13.530 1.00 93.25 85 ALA A C 1
ATOM 708 O O . ALA A 1 85 ? -15.728 2.354 13.900 1.00 93.25 85 ALA A O 1
ATOM 709 N N . ASP A 1 86 ? -16.585 0.317 14.325 1.00 91.38 86 ASP A N 1
ATOM 710 C CA . ASP A 1 86 ? -16.891 0.569 15.734 1.00 91.38 86 ASP A CA 1
ATOM 711 C C . ASP A 1 86 ? -15.597 0.684 16.551 1.00 91.38 86 ASP A C 1
ATOM 713 O O . ASP A 1 86 ? -15.419 1.584 17.375 1.00 91.38 86 ASP A O 1
ATOM 717 N N . THR A 1 87 ? -14.637 -0.198 16.258 1.00 92.56 87 THR A N 1
ATOM 718 C CA . THR A 1 87 ? -13.321 -0.187 16.892 1.00 92.56 87 THR A CA 1
ATOM 719 C C . THR A 1 87 ? -12.217 -0.365 15.855 1.00 92.56 87 THR A C 1
ATOM 721 O O . THR A 1 87 ? -12.231 -1.311 15.075 1.00 92.56 87 THR A O 1
ATOM 724 N N . VAL A 1 88 ? -11.206 0.507 15.898 1.00 96.12 88 VAL A N 1
ATOM 725 C CA . VAL A 1 88 ? -9.926 0.314 15.198 1.00 96.12 88 VAL A CA 1
ATOM 726 C C . VAL A 1 88 ? -8.877 -0.136 16.211 1.00 96.12 88 VAL A C 1
ATOM 728 O O . VAL A 1 88 ? -8.668 0.519 17.237 1.00 96.12 88 VAL A O 1
ATOM 731 N N . ILE A 1 89 ? -8.207 -1.251 15.933 1.00 95.75 89 ILE A N 1
ATOM 732 C CA . ILE A 1 89 ? -7.246 -1.903 16.821 1.00 95.75 89 ILE A CA 1
ATOM 733 C C . ILE A 1 89 ? -5.859 -1.896 16.182 1.00 95.75 89 ILE A C 1
ATOM 735 O O . ILE A 1 89 ? -5.661 -2.385 15.073 1.00 95.75 89 ILE A O 1
ATOM 739 N N . HIS A 1 90 ? -4.868 -1.404 16.918 1.00 96.50 90 HIS A N 1
ATOM 740 C CA . HIS A 1 90 ? -3.456 -1.563 16.589 1.00 96.50 90 HIS A CA 1
ATOM 741 C C . HIS A 1 90 ? -2.867 -2.692 17.426 1.00 96.50 90 HIS A C 1
ATOM 743 O O . HIS A 1 90 ? -2.678 -2.562 18.637 1.00 96.50 90 HIS A O 1
ATOM 749 N N . ALA A 1 91 ? -2.592 -3.819 16.777 1.00 95.44 91 ALA A N 1
ATOM 750 C CA . ALA A 1 91 ? -2.004 -4.966 17.440 1.00 95.44 91 ALA A CA 1
ATOM 751 C C . ALA A 1 91 ? -0.473 -4.887 17.386 1.00 95.44 91 ALA A C 1
ATOM 753 O O . ALA A 1 91 ? 0.126 -4.846 16.305 1.00 95.44 91 ALA A O 1
ATOM 754 N N . VAL A 1 92 ? 0.161 -4.906 18.558 1.00 95.56 92 VAL A N 1
ATOM 755 C CA . VAL A 1 92 ? 1.622 -4.856 18.708 1.00 95.56 92 VAL A CA 1
ATOM 756 C C . VAL A 1 92 ? 2.179 -6.171 19.239 1.00 95.56 92 VAL A C 1
ATOM 758 O O . VAL A 1 92 ? 1.536 -6.888 20.007 1.00 95.56 92 VAL A O 1
ATOM 761 N N . GLY A 1 93 ? 3.389 -6.516 18.807 1.00 92.62 93 GLY A N 1
ATOM 762 C CA . GLY A 1 93 ? 4.125 -7.659 19.336 1.00 92.62 93 GLY A CA 1
ATOM 763 C C . GLY A 1 93 ? 4.834 -7.345 20.663 1.00 92.62 93 GLY A C 1
ATOM 764 O O . GLY A 1 93 ? 4.953 -6.177 21.035 1.00 92.62 93 GLY A O 1
ATOM 765 N N . PRO A 1 94 ? 5.415 -8.364 21.326 1.00 86.94 94 PRO A N 1
ATOM 766 C CA . PRO A 1 94 ? 6.113 -8.200 22.608 1.00 86.94 94 PRO A CA 1
ATOM 767 C C . PRO A 1 94 ? 7.268 -7.187 22.579 1.00 86.94 94 PRO A C 1
ATOM 769 O O . PRO A 1 94 ? 7.547 -6.540 23.580 1.00 86.94 94 PRO A O 1
ATOM 772 N N . ALA A 1 95 ? 7.923 -7.031 21.425 1.00 87.38 95 ALA A N 1
ATOM 773 C CA . ALA A 1 95 ? 9.021 -6.085 21.211 1.00 87.38 95 ALA A CA 1
ATOM 774 C C . ALA A 1 95 ? 8.564 -4.727 20.629 1.00 87.38 95 ALA A C 1
ATOM 776 O O . ALA A 1 95 ? 9.385 -3.977 20.114 1.00 87.38 95 ALA A O 1
ATOM 777 N N . GLY A 1 96 ? 7.258 -4.429 20.630 1.00 82.56 96 GLY A N 1
ATOM 778 C CA . GLY A 1 96 ? 6.703 -3.165 20.125 1.00 82.56 96 GLY A CA 1
ATOM 779 C C . GLY A 1 96 ? 6.544 -3.068 18.601 1.00 82.56 96 GLY A C 1
ATOM 780 O O . GLY A 1 96 ? 6.062 -2.055 18.109 1.00 82.56 96 GLY A O 1
ATOM 781 N N . GLY A 1 97 ? 6.910 -4.107 17.844 1.00 88.88 97 GLY A N 1
ATOM 782 C CA . GLY A 1 97 ? 6.716 -4.138 16.389 1.00 88.88 97 GLY A CA 1
ATOM 783 C C . GLY A 1 97 ? 5.242 -4.260 15.986 1.00 88.88 97 GLY A C 1
ATOM 784 O O . GLY A 1 97 ? 4.475 -4.960 16.659 1.00 88.88 97 GLY A O 1
ATOM 785 N N . ASN A 1 98 ? 4.860 -3.632 14.868 1.00 92.94 98 ASN A N 1
ATOM 786 C CA . ASN A 1 98 ? 3.499 -3.714 14.336 1.00 92.94 98 ASN A CA 1
ATOM 787 C C . ASN A 1 98 ? 3.195 -5.161 13.914 1.00 92.94 98 ASN A C 1
ATOM 789 O O . ASN A 1 98 ? 3.974 -5.797 13.205 1.00 92.94 98 ASN A O 1
ATOM 793 N N . LYS A 1 99 ? 2.066 -5.701 14.381 1.00 94.56 99 LYS A N 1
ATOM 794 C CA . LYS A 1 99 ? 1.542 -7.006 13.940 1.00 94.56 99 LYS A CA 1
ATOM 795 C C . LYS A 1 99 ? 0.342 -6.860 13.020 1.00 94.56 99 LYS A C 1
ATOM 797 O O . LYS A 1 99 ? 0.118 -7.722 12.177 1.00 94.56 99 LYS A O 1
ATOM 802 N N . GLY A 1 100 ? -0.392 -5.765 13.161 1.00 94.75 100 GLY A N 1
ATOM 803 C CA . GLY A 1 100 ? -1.360 -5.332 12.173 1.00 94.75 100 GLY A CA 1
ATOM 804 C C . GLY A 1 100 ? -2.283 -4.240 12.687 1.00 94.75 100 GLY A C 1
ATOM 805 O O . GLY A 1 100 ? -2.325 -3.957 13.889 1.00 94.75 100 GLY A O 1
ATOM 806 N N . ILE A 1 101 ? -3.026 -3.651 11.760 1.00 96.38 101 ILE A N 1
ATOM 807 C CA . ILE A 1 101 ? -4.174 -2.797 12.037 1.00 96.38 101 ILE A CA 1
ATOM 808 C C . ILE A 1 101 ? -5.425 -3.586 11.686 1.00 96.38 101 ILE A C 1
ATOM 810 O O . ILE A 1 101 ? -5.523 -4.155 10.598 1.00 96.38 101 ILE A O 1
ATOM 814 N N . TYR A 1 102 ? -6.359 -3.616 12.622 1.00 95.44 102 TYR A N 1
ATOM 815 C CA . TYR A 1 102 ? -7.595 -4.365 12.522 1.00 95.44 102 TYR A CA 1
ATOM 816 C C . TYR A 1 102 ? -8.786 -3.447 12.766 1.00 95.44 102 TYR A C 1
ATOM 818 O O . TYR A 1 102 ? -8.666 -2.454 13.486 1.00 95.44 102 TYR A O 1
ATOM 826 N N . VAL A 1 103 ? -9.934 -3.788 12.198 1.00 94.94 103 VAL A N 1
ATOM 827 C CA . VAL A 1 103 ? -11.192 -3.070 12.414 1.00 94.94 103 VAL A CA 1
ATOM 828 C C . VAL A 1 103 ? -12.289 -4.043 12.816 1.00 94.94 103 VAL A C 1
ATOM 830 O O . VAL A 1 103 ? -12.302 -5.172 12.346 1.00 94.94 103 VAL A O 1
ATOM 833 N N . THR A 1 104 ? -13.196 -3.618 13.687 1.00 92.62 104 THR A N 1
ATOM 834 C CA . THR A 1 104 ? -14.410 -4.366 14.032 1.00 92.62 104 THR A CA 1
ATOM 835 C C . THR A 1 104 ? -15.616 -3.516 13.669 1.00 92.62 104 THR A C 1
ATOM 837 O O . THR A 1 104 ? -15.687 -2.353 14.078 1.00 92.62 104 THR A O 1
ATOM 840 N N . TYR A 1 105 ? -16.560 -4.087 12.923 1.00 92.19 105 TYR A N 1
ATOM 841 C CA . TYR A 1 105 ? -17.833 -3.448 12.594 1.00 92.19 105 TYR A CA 1
ATOM 842 C C . TYR A 1 105 ? -18.957 -3.906 13.537 1.00 92.19 105 TYR A C 1
ATOM 844 O O . TYR A 1 105 ? -18.854 -4.974 14.139 1.00 92.19 105 TYR A O 1
ATOM 852 N N . PRO A 1 106 ? -20.065 -3.146 13.655 1.00 86.62 106 PRO A N 1
ATOM 853 C CA . PRO A 1 106 ? -21.143 -3.448 14.605 1.00 86.62 106 PRO A CA 1
ATOM 854 C C . PRO A 1 106 ? -21.809 -4.826 14.458 1.00 86.62 106 PRO A C 1
ATOM 856 O O . PRO A 1 106 ? -22.433 -5.305 15.400 1.00 86.62 106 PRO A O 1
ATOM 859 N N . TRP A 1 107 ? -21.730 -5.445 13.278 1.00 87.88 107 TRP A N 1
ATOM 860 C CA . TRP A 1 107 ? -22.341 -6.746 12.969 1.00 87.88 107 TRP A CA 1
ATOM 861 C C . TRP A 1 107 ? -21.319 -7.887 12.871 1.00 87.88 107 TRP A C 1
ATOM 863 O O . TRP A 1 107 ? -21.692 -9.007 12.525 1.00 87.88 107 TRP A O 1
ATOM 873 N N . GLU A 1 108 ? -20.043 -7.622 13.148 1.00 84.00 108 GLU A N 1
ATOM 874 C CA . GLU A 1 108 ? -18.977 -8.615 13.060 1.00 84.00 108 GLU A CA 1
ATOM 875 C C . GLU A 1 108 ? -18.483 -9.025 14.441 1.00 84.00 108 GLU A C 1
ATOM 877 O O . GLU A 1 108 ? -18.064 -8.204 15.252 1.00 84.00 108 GLU A O 1
ATOM 882 N N . GLU A 1 109 ? -18.469 -10.333 14.688 1.00 82.75 109 GLU A N 1
ATOM 883 C CA . GLU A 1 109 ? -17.899 -10.902 15.913 1.00 82.75 109 GLU A CA 1
ATOM 884 C C . GLU A 1 109 ? -16.364 -10.936 15.885 1.00 82.75 109 GLU A C 1
ATOM 886 O O . GLU A 1 109 ? -15.722 -11.140 16.914 1.00 82.75 109 GLU A O 1
ATOM 891 N N . ARG A 1 110 ? -15.751 -10.785 14.704 1.00 87.38 110 ARG A N 1
ATOM 892 C CA . ARG A 1 110 ? -14.303 -10.896 14.514 1.00 87.38 110 ARG A CA 1
ATOM 893 C C . ARG A 1 110 ? -13.757 -9.676 13.792 1.00 87.38 110 ARG A C 1
ATOM 895 O O . ARG A 1 110 ? -14.390 -9.215 12.854 1.00 87.38 110 ARG A O 1
ATOM 902 N N . PRO A 1 111 ? -12.568 -9.199 14.178 1.00 91.00 111 PRO A N 1
ATOM 903 C CA . PRO A 1 111 ? -11.961 -8.071 13.505 1.00 91.00 111 PRO A CA 1
ATOM 904 C C . PRO A 1 111 ? -11.381 -8.453 12.133 1.00 91.00 111 PRO A C 1
ATOM 906 O O . PRO A 1 111 ? -10.711 -9.482 11.996 1.00 91.00 111 PRO A O 1
ATOM 909 N N . GLU A 1 112 ? -11.554 -7.579 11.146 1.00 91.69 112 GLU A N 1
ATOM 910 C CA . GLU A 1 112 ? -10.946 -7.670 9.818 1.00 91.69 112 GLU A CA 1
ATOM 911 C C . GLU A 1 112 ? -9.556 -7.021 9.792 1.00 91.69 112 GLU A C 1
ATOM 913 O O . GLU A 1 112 ? -9.332 -5.947 10.355 1.00 91.69 112 GLU A O 1
ATOM 918 N N . LEU A 1 113 ? -8.595 -7.673 9.130 1.00 93.44 113 LEU A N 1
ATOM 919 C CA . LEU A 1 113 ? -7.225 -7.178 8.979 1.00 93.44 113 LEU A CA 1
ATOM 920 C C . LEU A 1 113 ? -7.132 -6.209 7.796 1.00 93.44 113 LEU A C 1
ATOM 922 O O . LEU A 1 113 ? -7.317 -6.622 6.654 1.00 93.44 113 LEU A O 1
ATOM 926 N N . VAL A 1 114 ? -6.742 -4.958 8.052 1.00 93.12 114 VAL A N 1
ATOM 927 C CA . VAL A 1 114 ? -6.553 -3.948 6.991 1.00 93.12 114 VAL A CA 1
ATOM 928 C C . VAL A 1 114 ? -5.087 -3.762 6.583 1.00 93.12 114 VAL A C 1
ATOM 930 O O . VAL A 1 114 ? -4.804 -3.371 5.454 1.00 93.12 114 VAL A O 1
ATOM 933 N N . ALA A 1 115 ? -4.129 -4.064 7.467 1.00 93.06 115 ALA A N 1
ATOM 934 C CA . ALA A 1 115 ? -2.702 -4.082 7.129 1.00 93.06 115 ALA A CA 1
ATOM 935 C C . ALA A 1 115 ? -1.876 -4.897 8.128 1.00 93.06 115 ALA A C 1
ATOM 937 O O . ALA A 1 115 ? -2.078 -4.773 9.330 1.00 93.06 115 ALA A O 1
ATOM 938 N N . SER A 1 116 ? -0.890 -5.655 7.640 1.00 90.81 116 SER A N 1
ATOM 939 C CA . SER A 1 116 ? 0.082 -6.407 8.459 1.00 90.81 116 SER A CA 1
ATOM 940 C C . SER A 1 116 ? 1.547 -6.100 8.132 1.00 90.81 116 SER A C 1
ATOM 942 O O . SER A 1 116 ? 2.450 -6.661 8.748 1.00 90.81 116 SER A O 1
ATOM 944 N N . ASP A 1 117 ? 1.796 -5.225 7.158 1.00 90.88 117 ASP A N 1
ATOM 945 C CA . ASP A 1 117 ? 3.136 -4.741 6.830 1.00 90.88 117 ASP A CA 1
ATOM 946 C C . ASP A 1 117 ? 3.514 -3.565 7.745 1.00 90.88 117 ASP A C 1
ATOM 948 O O . ASP A 1 117 ? 2.684 -2.694 8.008 1.00 90.88 117 ASP A O 1
ATOM 952 N N . ASN A 1 118 ? 4.756 -3.531 8.241 1.00 87.75 118 ASN A N 1
ATOM 953 C CA . ASN A 1 118 ? 5.199 -2.519 9.206 1.00 87.75 118 ASN A CA 1
ATOM 954 C C . ASN A 1 118 ? 5.057 -1.093 8.666 1.00 87.75 118 ASN A C 1
ATOM 956 O O . ASN A 1 118 ? 4.620 -0.217 9.413 1.00 87.75 118 ASN A O 1
ATOM 960 N N . GLN A 1 119 ? 5.419 -0.871 7.399 1.00 89.25 119 GLN A N 1
ATOM 961 C CA . GLN A 1 119 ? 5.339 0.442 6.773 1.00 89.25 119 GLN A CA 1
ATOM 962 C C . GLN A 1 119 ? 3.875 0.834 6.574 1.00 89.25 119 GLN A C 1
ATOM 964 O O . GLN A 1 119 ? 3.472 1.912 7.007 1.00 89.25 119 GLN A O 1
ATOM 969 N N . LYS A 1 120 ? 3.055 -0.072 6.028 1.00 90.88 120 LYS A N 1
ATOM 970 C CA . LYS A 1 120 ? 1.614 0.179 5.864 1.00 90.88 120 LYS A CA 1
ATOM 971 C C . LYS A 1 120 ? 0.918 0.458 7.195 1.00 90.88 120 LYS A C 1
ATOM 973 O O . LYS A 1 120 ? 0.103 1.367 7.270 1.00 90.88 120 LYS A O 1
ATOM 978 N N . CYS A 1 121 ? 1.241 -0.275 8.261 1.00 93.75 121 CYS A N 1
ATOM 979 C CA . CYS A 1 121 ? 0.670 -0.017 9.585 1.00 93.75 121 CYS A CA 1
ATOM 980 C C . CYS A 1 121 ? 0.971 1.412 10.050 1.00 93.75 121 CYS A C 1
ATOM 982 O O . CYS A 1 121 ? 0.065 2.103 10.507 1.00 93.75 121 CYS A O 1
ATOM 984 N N . THR A 1 122 ? 2.215 1.869 9.895 1.00 94.19 122 THR A N 1
ATOM 985 C CA . THR A 1 122 ? 2.613 3.241 10.240 1.00 94.19 122 THR A CA 1
ATOM 986 C C . THR A 1 122 ? 1.849 4.273 9.410 1.00 94.19 122 THR A C 1
ATOM 988 O O . THR A 1 122 ? 1.278 5.200 9.980 1.00 94.19 122 THR A O 1
ATOM 991 N N . GLU A 1 123 ? 1.752 4.077 8.092 1.00 93.88 123 GLU A N 1
ATOM 992 C CA . GLU A 1 123 ? 0.997 4.965 7.193 1.00 93.88 123 GLU A CA 1
ATOM 993 C C . GLU A 1 123 ? -0.487 5.068 7.601 1.00 93.88 123 GLU A C 1
ATOM 995 O O . GLU A 1 123 ? -1.057 6.162 7.647 1.00 93.88 123 GLU A O 1
ATOM 1000 N N . ILE A 1 124 ? -1.118 3.945 7.963 1.00 95.19 124 ILE A N 1
ATOM 1001 C CA . ILE A 1 124 ? -2.512 3.922 8.430 1.00 95.19 124 ILE A CA 1
ATOM 1002 C C . ILE A 1 124 ? -2.661 4.622 9.786 1.00 95.19 124 ILE A C 1
ATOM 1004 O O . ILE A 1 124 ? -3.621 5.365 9.987 1.00 95.19 124 ILE A O 1
ATOM 1008 N N . LEU A 1 125 ? -1.724 4.436 10.719 1.00 95.12 125 LEU A N 1
ATOM 1009 C CA . LEU A 1 125 ? -1.760 5.113 12.021 1.00 95.12 125 LEU A CA 1
ATOM 1010 C C . LEU A 1 125 ? -1.653 6.636 11.874 1.00 95.12 125 LEU A C 1
ATOM 1012 O O . LEU A 1 125 ? -2.431 7.369 12.491 1.00 95.12 125 LEU A O 1
ATOM 1016 N N . GLU A 1 126 ? -0.754 7.124 11.018 1.00 95.38 126 GLU A N 1
ATOM 1017 C CA . GLU A 1 126 ? -0.653 8.551 10.684 1.00 95.38 126 GLU A CA 1
ATOM 1018 C C . GLU A 1 126 ? -1.956 9.084 10.075 1.00 95.38 126 GLU A C 1
ATOM 1020 O O . GLU A 1 126 ? -2.428 10.175 10.424 1.00 95.38 126 GLU A O 1
ATOM 1025 N N . LEU A 1 127 ? -2.585 8.294 9.200 1.00 94.06 127 LEU A N 1
ATOM 1026 C CA . LEU A 1 127 ? -3.875 8.624 8.608 1.00 94.06 127 LEU A CA 1
ATOM 1027 C C . LEU A 1 127 ? -4.982 8.713 9.669 1.00 94.06 127 LEU A C 1
ATOM 1029 O O . LEU A 1 127 ? -5.744 9.685 9.667 1.00 94.06 127 LEU A O 1
ATOM 1033 N N . CYS A 1 128 ? -5.046 7.764 10.606 1.00 94.38 128 CYS A N 1
ATOM 1034 C CA . CYS A 1 128 ? -5.984 7.790 11.730 1.00 94.38 128 CYS A CA 1
ATOM 1035 C C . CYS A 1 128 ? -5.815 9.058 12.575 1.00 94.38 128 CYS A C 1
ATOM 1037 O O . CYS A 1 128 ? -6.805 9.740 12.848 1.00 94.38 128 CYS A O 1
ATOM 1039 N N . ILE A 1 129 ? -4.574 9.438 12.906 1.00 94.31 129 ILE A N 1
ATOM 1040 C CA . ILE A 1 129 ? -4.267 10.680 13.636 1.00 94.31 129 ILE A CA 1
ATOM 1041 C C . ILE A 1 129 ? -4.785 11.895 12.85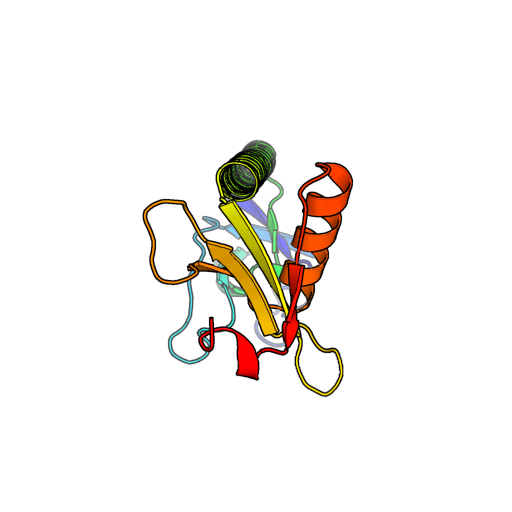8 1.00 94.31 129 ILE A C 1
ATOM 1043 O O . ILE A 1 129 ? -5.547 12.708 13.389 1.00 94.31 129 ILE A O 1
ATOM 1047 N N . LYS A 1 130 ? -4.443 11.994 11.568 1.00 94.44 130 LYS A N 1
ATOM 1048 C CA . LYS A 1 130 ? -4.862 13.097 10.689 1.00 94.44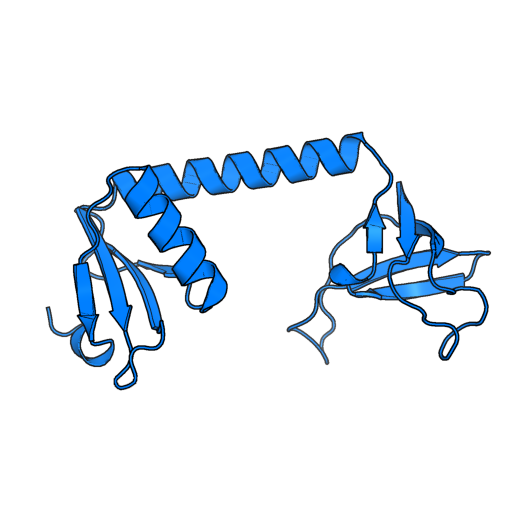 130 LYS A CA 1
ATOM 1049 C C . LYS A 1 130 ? -6.384 13.208 10.570 1.00 94.44 130 LYS A C 1
ATOM 1051 O O . LYS A 1 130 ? -6.918 14.311 10.441 1.00 94.44 130 LYS A O 1
ATOM 1056 N N . LYS A 1 131 ? -7.093 12.077 10.587 1.00 92.62 131 LYS A N 1
ATOM 1057 C CA . LYS A 1 131 ? -8.558 12.001 10.469 1.00 92.62 131 LYS A CA 1
ATOM 1058 C C . LYS A 1 131 ? -9.282 11.978 11.817 1.00 92.62 131 LYS A C 1
ATOM 1060 O O . LYS A 1 131 ? -10.511 11.936 11.806 1.00 92.62 131 LYS A O 1
ATOM 1065 N N . LYS A 1 132 ? -8.554 12.068 12.938 1.00 93.25 132 LYS A N 1
ATOM 1066 C CA . LYS A 1 132 ? -9.080 11.993 14.312 1.00 93.25 132 LYS A CA 1
ATOM 1067 C C . LYS A 1 132 ? -9.870 10.702 14.585 1.00 93.25 132 LYS A C 1
ATOM 1069 O O . LYS A 1 132 ? -10.855 10.724 15.317 1.00 93.25 132 LYS A O 1
ATOM 1074 N N . VAL A 1 133 ? -9.447 9.590 13.986 1.00 93.62 133 VAL A N 1
ATOM 1075 C CA . VAL A 1 133 ? -9.997 8.253 14.249 1.00 93.62 133 VAL A CA 1
ATOM 1076 C C . VAL A 1 133 ? -9.349 7.707 15.519 1.00 93.62 133 VAL A C 1
ATOM 1078 O O . VAL A 1 133 ? -8.127 7.760 15.669 1.00 93.62 133 VAL A O 1
ATOM 1081 N N . LYS A 1 134 ? -10.161 7.201 16.450 1.00 93.25 134 LYS A N 1
ATOM 1082 C CA . LYS A 1 134 ? -9.669 6.620 17.702 1.00 93.25 134 LYS A CA 1
ATOM 1083 C C . LYS A 1 134 ? -9.117 5.221 17.433 1.00 93.25 134 LYS A C 1
ATOM 1085 O O . LYS A 1 134 ? -9.818 4.379 16.887 1.00 93.25 134 LYS A O 1
ATOM 1090 N N . VAL A 1 135 ? -7.884 4.974 17.866 1.00 95.69 135 VAL A N 1
ATOM 1091 C CA . VAL A 1 135 ? -7.212 3.677 17.728 1.00 95.69 135 VAL A CA 1
ATOM 1092 C C . VAL A 1 135 ? -6.934 3.109 19.113 1.00 95.69 135 VAL A C 1
ATOM 1094 O O . VAL A 1 135 ? -6.424 3.809 19.988 1.00 95.69 135 VAL A O 1
ATOM 1097 N N . THR A 1 136 ? -7.274 1.840 19.317 1.00 94.94 136 THR A N 1
ATOM 1098 C CA . THR A 1 136 ? -6.989 1.103 20.550 1.00 94.94 136 THR A CA 1
ATOM 1099 C C . THR A 1 136 ? -5.765 0.227 20.340 1.00 94.94 136 THR A C 1
ATOM 1101 O O . THR A 1 136 ? -5.782 -0.659 19.492 1.00 94.94 136 THR A O 1
ATOM 1104 N N . GLN A 1 137 ? -4.708 0.436 21.119 1.00 95.31 137 GLN A N 1
ATOM 1105 C CA . GLN A 1 137 ? -3.524 -0.419 21.057 1.00 95.31 137 GLN A CA 1
ATOM 1106 C C . GLN A 1 137 ? -3.663 -1.607 22.017 1.00 95.31 137 GLN A C 1
ATOM 1108 O O . GLN A 1 137 ? -3.984 -1.413 23.190 1.00 95.31 137 GLN A O 1
ATOM 1113 N N . ILE A 1 138 ? -3.385 -2.824 21.542 1.00 94.56 138 ILE A N 1
ATOM 1114 C CA . ILE A 1 138 ? -3.369 -4.052 22.358 1.00 94.56 138 ILE A CA 1
ATOM 1115 C C . ILE A 1 138 ? -2.194 -4.960 21.977 1.00 94.56 138 ILE A C 1
ATOM 1117 O O . ILE A 1 138 ? -1.630 -4.846 20.888 1.00 94.56 138 ILE A O 1
ATOM 1121 N N . GLN A 1 139 ? -1.836 -5.900 22.853 1.00 94.44 139 GLN A N 1
ATOM 1122 C CA . GLN A 1 139 ? -0.891 -6.958 22.496 1.00 94.44 139 GLN A CA 1
ATOM 1123 C C . GLN A 1 139 ? -1.549 -7.941 21.524 1.00 94.44 139 GLN A C 1
ATOM 1125 O O . GLN A 1 139 ? -2.695 -8.336 21.715 1.00 94.44 139 GLN A O 1
ATOM 1130 N N . TYR A 1 140 ? -0.810 -8.385 20.506 1.00 92.44 140 TYR A N 1
ATOM 1131 C CA . TYR A 1 140 ? -1.337 -9.268 19.459 1.00 92.44 140 TYR A CA 1
ATOM 1132 C C . TYR A 1 140 ? -1.921 -10.578 20.006 1.00 92.44 140 TYR A C 1
ATOM 1134 O O . TYR A 1 140 ? -2.939 -11.056 19.517 1.00 92.44 140 TYR A O 1
ATOM 1142 N N . LYS A 1 141 ? -1.317 -11.126 21.067 1.00 91.56 141 LYS A N 1
ATOM 1143 C CA . LYS A 1 141 ? -1.813 -12.329 21.755 1.00 91.56 141 LYS A CA 1
ATOM 1144 C C . LYS A 1 141 ? -3.216 -12.166 22.360 1.00 91.56 141 LYS A C 1
ATOM 1146 O O . LYS A 1 141 ? -3.875 -13.167 22.600 1.00 91.56 141 LYS A O 1
ATOM 1151 N N . ASP A 1 142 ? -3.656 -10.930 22.589 1.00 91.12 142 ASP A N 1
ATOM 1152 C CA . ASP A 1 142 ? -4.925 -10.610 23.244 1.00 91.12 142 ASP A CA 1
ATOM 1153 C C . ASP A 1 142 ? -6.010 -10.198 22.227 1.00 91.12 142 ASP A C 1
ATOM 1155 O O . ASP A 1 142 ? -7.105 -9.806 22.620 1.00 91.12 142 ASP A O 1
ATOM 1159 N N . LEU A 1 143 ? -5.722 -10.281 20.917 1.00 88.69 143 LEU A N 1
ATOM 1160 C CA . LEU A 1 143 ? -6.614 -9.817 19.845 1.00 88.69 143 LEU A CA 1
ATOM 1161 C C . LEU A 1 143 ? -7.964 -10.547 19.812 1.00 88.69 143 LEU A C 1
ATOM 1163 O O . LEU A 1 143 ? -8.980 -9.918 19.539 1.00 88.69 143 LEU A O 1
ATOM 1167 N N . TYR A 1 144 ? -7.974 -11.848 20.109 1.00 80.69 144 TYR A N 1
ATOM 1168 C CA . TYR A 1 144 ? -9.168 -12.706 20.051 1.00 80.69 144 TYR A CA 1
ATOM 1169 C C . TYR A 1 144 ? -9.699 -13.101 21.432 1.00 80.69 144 TYR A C 1
ATOM 1171 O O . TYR A 1 144 ? -10.561 -13.966 21.544 1.00 80.69 144 TYR A O 1
ATOM 1179 N N . SER A 1 145 ? -9.155 -12.501 22.488 1.00 74.62 145 SER A N 1
ATOM 1180 C CA . SER A 1 145 ? -9.491 -12.816 23.880 1.00 74.62 145 SER A CA 1
ATOM 1181 C C . SER A 1 145 ? -10.597 -11.909 24.436 1.00 74.62 145 SER A C 1
ATOM 1183 O O . SER A 1 145 ? -10.761 -11.835 25.653 1.00 74.62 145 SER A O 1
ATOM 1185 N N . ARG A 1 146 ? -11.284 -11.163 23.564 1.00 59.38 146 ARG A N 1
ATOM 1186 C CA . ARG A 1 146 ? -12.313 -10.174 23.898 1.00 59.38 146 ARG A CA 1
ATOM 1187 C C . ARG A 1 146 ? -13.699 -10.664 23.532 1.00 59.38 146 ARG A C 1
ATOM 1189 O O . ARG A 1 146 ? -13.804 -11.361 22.503 1.00 59.38 146 ARG A O 1
#